Protein AF-A0A1V3XCH5-F1 (afdb_monomer_lite)

Sequence (109 aa):
MADVVDQWVDLLVAGLAGDHRDGCPIEPIATEAVHASPLVREASAHAFKGWCAAIAERLHADGWAAPDAESVALAVVSLIEGALMLSRVAGDAAALQAVKPAARNLLSG

Secondary structure (DSSP, 8-state):
-HHHHHHHHHHHHHHHHH-TT-S-SSHHHHHHHHHH-HHHHHHHHHHHHHHHHHHHHHHHHTT--HHHHHHHHHHHHHHHHHHHHHHHHHTSSHHHHHHHHHHHHHTT-

pLDDT: mean 93.78, std 5.25, range [66.62, 98.5]

Radius of gyration: 14.39 Å; chains: 1; bounding box: 34×34×31 Å

InterPro domains:
  IPR036271 Tetracyclin repressor-like, C-terminal domain superfamily [SSF48498] (7-106)
  IPR054156 Transcriptional regulator LmrA/YxaF-like, C-terminal domain [PF21993] (5-100)

Foldseek 3Di:
DLVVLVVVLVVQQVQCVVPLQDFPPLVVQLVVCVPPPPVSVVVSVVVLVVQLCVQLVVLVVVPDDSVLSSVLSNVLSVQRRVQRVVCSVVSHNVSSVVSSVVNCVSSVD

Organism: Mycobacterium kansasii (NCBI:txid1768)

Structure (mmCIF, N/CA/C/O backbone):
data_AF-A0A1V3XCH5-F1
#
_entry.id   AF-A0A1V3XCH5-F1
#
loop_
_atom_site.group_PDB
_atom_site.id
_atom_site.type_symbol
_atom_site.label_atom_id
_atom_site.label_alt_id
_atom_site.label_comp_id
_atom_site.label_asym_id
_atom_site.label_entity_id
_atom_site.label_seq_id
_atom_site.pdbx_PDB_ins_code
_atom_site.Cartn_x
_atom_site.Cartn_y
_atom_site.Cartn_z
_atom_site.occupancy
_atom_site.B_iso_or_equiv
_atom_site.auth_seq_id
_atom_site.auth_comp_id
_atom_site.auth_asym_id
_atom_site.auth_atom_id
_atom_site.pdbx_PDB_model_num
ATOM 1 N N . MET A 1 1 ? -12.746 -0.726 6.047 1.00 88.31 1 MET A N 1
ATOM 2 C CA . MET A 1 1 ? -11.436 -0.651 5.359 1.00 88.31 1 MET A CA 1
ATOM 3 C C . MET A 1 1 ? -10.495 -1.810 5.653 1.00 88.31 1 MET A C 1
ATOM 5 O O . MET A 1 1 ? -9.901 -2.317 4.712 1.00 88.31 1 MET A O 1
ATOM 9 N N . ALA A 1 2 ? -10.380 -2.257 6.906 1.00 87.88 2 ALA A N 1
ATOM 10 C CA . ALA A 1 2 ? -9.560 -3.413 7.283 1.00 87.88 2 ALA A CA 1
ATOM 11 C C . ALA A 1 2 ? -9.735 -4.649 6.375 1.00 87.88 2 ALA A C 1
ATOM 13 O O . ALA A 1 2 ? -8.746 -5.167 5.867 1.00 87.88 2 ALA A O 1
ATOM 14 N N . ASP A 1 3 ? -10.977 -5.051 6.084 1.00 91.94 3 ASP A N 1
ATOM 15 C CA . ASP A 1 3 ? -11.250 -6.228 5.241 1.00 91.94 3 ASP A CA 1
ATOM 16 C C . ASP A 1 3 ? -10.693 -6.101 3.814 1.00 91.94 3 ASP A C 1
ATOM 18 O O . ASP A 1 3 ? -10.284 -7.090 3.214 1.00 91.94 3 ASP A O 1
ATOM 22 N N . VAL A 1 4 ? -10.657 -4.881 3.263 1.00 93.38 4 VAL A N 1
ATOM 23 C CA . VAL A 1 4 ? -10.106 -4.622 1.921 1.00 93.38 4 VAL A CA 1
ATOM 24 C C . VAL A 1 4 ? -8.596 -4.833 1.925 1.00 93.38 4 VAL A C 1
ATOM 26 O O . VAL A 1 4 ? -8.055 -5.434 1.001 1.00 93.38 4 VAL A O 1
ATOM 29 N N . VAL A 1 5 ? -7.914 -4.380 2.980 1.00 94.56 5 VAL A N 1
ATOM 30 C CA . VAL A 1 5 ? -6.473 -4.605 3.137 1.00 94.56 5 VAL A CA 1
ATOM 31 C C . VAL A 1 5 ? -6.176 -6.083 3.370 1.00 94.56 5 VAL A C 1
ATOM 33 O O . VAL A 1 5 ? -5.241 -6.605 2.772 1.00 94.56 5 VAL A O 1
ATOM 36 N N . ASP A 1 6 ? -6.993 -6.787 4.154 1.00 95.69 6 ASP A N 1
ATOM 37 C CA . ASP A 1 6 ? -6.830 -8.229 4.350 1.00 95.69 6 ASP A CA 1
ATOM 38 C C . ASP A 1 6 ? -6.955 -9.004 3.033 1.00 95.69 6 ASP A C 1
ATOM 40 O O . ASP A 1 6 ? -6.117 -9.860 2.751 1.00 95.69 6 ASP A O 1
ATOM 44 N N . GLN A 1 7 ? -7.956 -8.669 2.211 1.00 96.12 7 GLN A N 1
ATOM 45 C CA . GLN A 1 7 ? -8.136 -9.260 0.882 1.00 96.12 7 GLN A CA 1
ATOM 46 C C . GLN A 1 7 ? -6.967 -8.936 -0.050 1.00 96.12 7 GLN A C 1
ATOM 48 O O . GLN A 1 7 ? -6.516 -9.808 -0.790 1.00 96.12 7 GLN A O 1
ATOM 53 N N . TRP A 1 8 ? -6.446 -7.707 -0.005 1.00 95.19 8 TRP A N 1
ATOM 54 C CA . TRP A 1 8 ? -5.260 -7.342 -0.776 1.00 95.19 8 TRP A CA 1
ATOM 55 C C . TRP A 1 8 ? -4.046 -8.176 -0.349 1.00 95.19 8 TRP A C 1
ATOM 57 O O . TRP A 1 8 ? -3.373 -8.755 -1.200 1.00 95.19 8 TRP A O 1
ATOM 67 N N . VAL A 1 9 ? -3.811 -8.328 0.956 1.00 96.31 9 VAL A N 1
ATOM 68 C CA . VAL A 1 9 ? -2.741 -9.190 1.476 1.00 96.31 9 VAL A CA 1
ATOM 69 C C . VAL A 1 9 ? -2.932 -10.642 1.028 1.00 96.31 9 VAL A C 1
ATOM 71 O O . VAL A 1 9 ? -1.966 -11.263 0.595 1.00 96.31 9 VAL A O 1
ATOM 74 N N . ASP A 1 10 ? -4.151 -11.186 1.071 1.00 96.81 10 ASP A N 1
ATOM 75 C CA . ASP A 1 10 ? -4.427 -12.556 0.613 1.00 96.81 10 ASP A CA 1
ATOM 76 C C . ASP A 1 10 ? -4.105 -12.766 -0.869 1.00 96.81 10 ASP A C 1
ATOM 78 O O . ASP A 1 10 ? -3.511 -13.783 -1.233 1.00 96.81 10 ASP A O 1
ATOM 82 N N . LEU A 1 11 ? -4.438 -11.791 -1.718 1.00 95.25 11 LEU A N 1
ATOM 83 C CA . LEU A 1 11 ? -4.086 -11.825 -3.138 1.00 95.25 11 LEU A CA 1
ATOM 84 C C . LEU A 1 11 ? -2.566 -11.849 -3.343 1.00 95.25 11 LEU A C 1
ATOM 86 O O . LEU A 1 11 ? -2.070 -12.637 -4.145 1.00 95.25 11 LEU A O 1
ATOM 90 N N . LEU A 1 12 ? -1.822 -11.031 -2.594 1.00 95.06 12 LEU A N 1
ATOM 91 C CA . LEU A 1 12 ? -0.360 -10.970 -2.686 1.00 95.06 12 LEU A CA 1
ATOM 92 C C . LEU A 1 12 ? 0.308 -12.262 -2.197 1.00 95.06 12 LEU A C 1
ATOM 94 O O . LEU A 1 12 ? 1.254 -12.746 -2.814 1.00 95.06 12 LEU A O 1
ATOM 98 N N . VAL A 1 13 ? -0.206 -12.851 -1.114 1.00 95.88 13 VAL A N 1
ATOM 99 C CA . VAL A 1 13 ? 0.260 -14.148 -0.600 1.00 95.88 13 VAL A CA 1
ATOM 100 C C . VAL A 1 13 ? 0.036 -15.249 -1.636 1.00 95.88 13 VAL A C 1
ATOM 102 O O . VAL A 1 13 ? 0.924 -16.072 -1.859 1.00 95.88 13 VAL A O 1
ATOM 105 N N . ALA A 1 14 ? -1.138 -15.271 -2.271 1.00 94.69 14 ALA A N 1
ATOM 106 C CA . ALA A 1 14 ? -1.454 -16.252 -3.302 1.00 94.69 14 ALA A CA 1
ATOM 107 C C . ALA A 1 14 ? -0.548 -16.102 -4.537 1.00 94.69 14 ALA A C 1
ATOM 109 O O . ALA A 1 14 ? -0.083 -17.113 -5.063 1.00 94.69 14 ALA A O 1
ATOM 110 N N . GLY A 1 15 ? -0.258 -14.865 -4.958 1.00 92.06 15 GLY A N 1
ATOM 111 C CA . GLY A 1 15 ?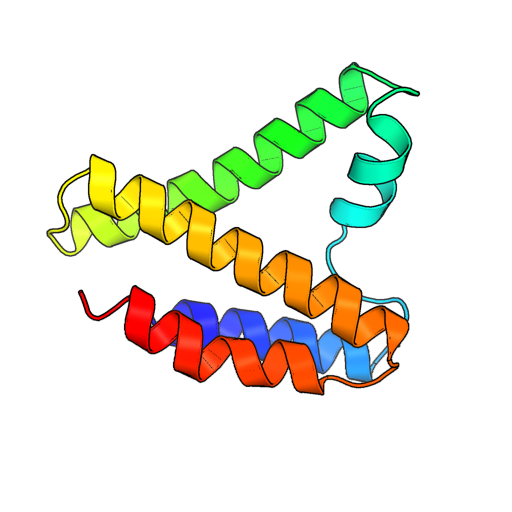 0.689 -14.576 -6.041 1.00 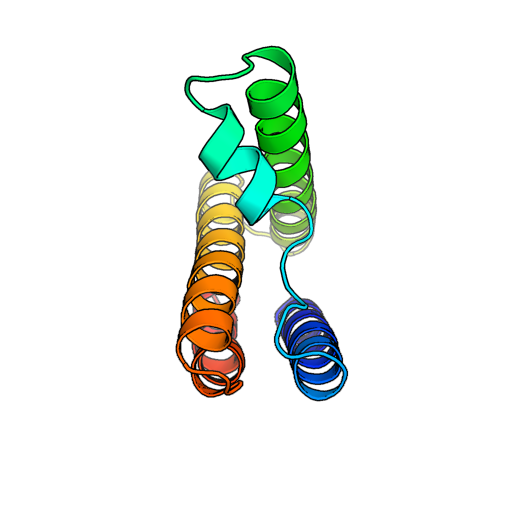92.06 15 GLY A CA 1
ATOM 112 C C . GLY A 1 15 ? 2.084 -15.124 -5.745 1.00 92.06 15 GLY A C 1
ATOM 113 O O . GLY A 1 15 ? 2.612 -15.933 -6.509 1.00 92.06 15 GLY A O 1
ATOM 114 N N . LEU A 1 16 ? 2.620 -14.808 -4.560 1.00 91.94 16 LEU A N 1
ATOM 115 C CA . LEU A 1 16 ? 3.941 -15.278 -4.135 1.00 91.94 16 LEU A CA 1
ATOM 116 C C . LEU A 1 16 ? 4.033 -16.812 -4.036 1.00 91.94 16 LEU A C 1
ATOM 118 O O . LEU A 1 16 ? 5.075 -17.397 -4.331 1.00 91.94 16 LEU A O 1
ATOM 122 N N . ALA A 1 17 ? 2.948 -17.483 -3.635 1.00 91.25 17 ALA A N 1
ATOM 123 C CA . ALA A 1 17 ? 2.889 -18.945 -3.600 1.00 91.25 17 ALA A CA 1
ATOM 124 C C . ALA A 1 17 ? 2.893 -19.579 -5.005 1.00 91.25 17 ALA A C 1
ATOM 126 O O . ALA A 1 17 ? 3.354 -20.711 -5.162 1.00 91.25 17 ALA A O 1
ATOM 127 N N . GLY A 1 18 ? 2.374 -18.871 -6.014 1.00 90.00 18 GLY A N 1
ATOM 128 C CA . GLY A 1 18 ? 2.389 -19.298 -7.415 1.00 90.00 18 GLY A CA 1
ATOM 129 C C . GLY A 1 18 ? 3.726 -19.041 -8.119 1.00 90.00 18 GLY A C 1
ATOM 130 O O . GLY A 1 18 ? 4.181 -19.886 -8.890 1.00 90.00 18 GLY A O 1
ATOM 131 N N . ASP A 1 19 ? 4.371 -17.908 -7.835 1.00 87.12 19 ASP A N 1
ATOM 132 C CA . ASP A 1 19 ? 5.718 -17.558 -8.297 1.00 87.12 19 ASP A CA 1
ATOM 133 C C . ASP A 1 19 ? 6.435 -16.749 -7.207 1.00 87.12 19 ASP A C 1
ATOM 135 O O . ASP A 1 19 ? 6.028 -15.642 -6.870 1.00 87.12 19 ASP A O 1
ATOM 139 N N . HIS A 1 20 ? 7.552 -17.261 -6.685 1.00 78.38 20 HIS A N 1
ATOM 140 C CA . HIS A 1 20 ? 8.312 -16.592 -5.620 1.00 78.38 20 HIS A CA 1
ATOM 141 C C . HIS A 1 20 ? 8.911 -15.237 -6.044 1.00 78.38 20 HIS A C 1
ATOM 143 O O . HIS A 1 20 ? 9.433 -14.500 -5.209 1.00 78.38 20 HIS A O 1
ATOM 149 N N . ARG A 1 21 ? 8.901 -14.918 -7.345 1.00 74.94 21 ARG A N 1
ATOM 150 C CA . ARG A 1 21 ? 9.326 -13.615 -7.877 1.00 74.94 21 ARG A CA 1
ATOM 151 C C . ARG A 1 21 ? 8.190 -12.601 -7.917 1.00 74.94 2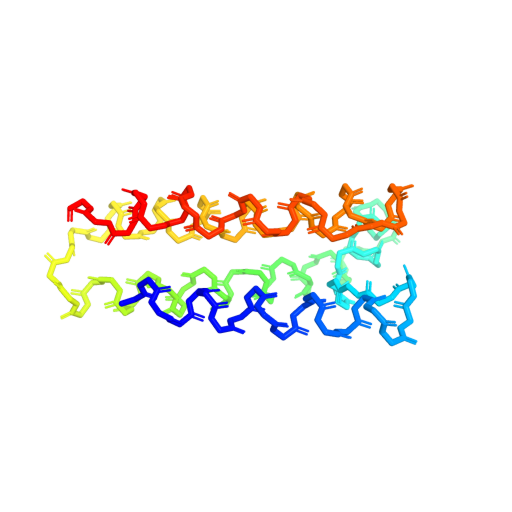1 ARG A C 1
ATOM 153 O O . ARG A 1 21 ? 8.481 -11.419 -8.111 1.00 74.94 21 ARG A O 1
ATOM 160 N N . ASP A 1 22 ? 6.947 -13.055 -7.773 1.00 83.56 22 ASP A N 1
ATOM 161 C CA . ASP A 1 22 ? 5.766 -12.203 -7.792 1.00 83.56 22 ASP A CA 1
ATOM 162 C C . ASP A 1 22 ? 5.783 -11.217 -6.613 1.00 83.56 22 ASP A C 1
ATOM 164 O O . ASP A 1 22 ? 6.439 -11.432 -5.587 1.00 83.56 22 ASP A O 1
ATOM 168 N N . GLY A 1 23 ? 5.106 -10.086 -6.773 1.00 80.62 23 GLY A N 1
ATOM 169 C CA . GLY A 1 23 ? 5.103 -9.021 -5.777 1.00 80.62 23 GLY A CA 1
ATOM 170 C C . GLY A 1 23 ? 4.573 -7.702 -6.320 1.00 80.62 23 GLY A C 1
ATOM 171 O O . GLY A 1 23 ? 3.731 -7.686 -7.214 1.00 80.62 23 GLY A O 1
ATOM 172 N N . CYS A 1 24 ? 5.050 -6.574 -5.787 1.00 83.94 24 CYS A N 1
ATOM 173 C CA . CYS A 1 24 ? 4.650 -5.278 -6.324 1.00 83.94 24 CYS A CA 1
ATOM 174 C C . CYS A 1 24 ? 5.226 -5.114 -7.740 1.00 83.94 24 CYS A C 1
ATOM 176 O O . CYS A 1 24 ? 6.447 -5.149 -7.905 1.00 83.94 24 CYS A O 1
ATOM 178 N N . PRO A 1 25 ? 4.390 -4.891 -8.771 1.00 83.00 25 PRO A N 1
ATOM 179 C CA . PRO A 1 25 ? 4.872 -4.747 -10.144 1.00 83.00 25 PRO A CA 1
ATOM 180 C C . PRO A 1 25 ? 5.634 -3.431 -10.370 1.00 83.00 25 PRO A C 1
ATOM 182 O O . PRO A 1 25 ? 6.283 -3.263 -11.400 1.00 83.00 25 PRO A O 1
ATOM 185 N N . ILE A 1 26 ? 5.534 -2.488 -9.428 1.00 88.00 26 ILE A N 1
ATOM 186 C CA . ILE A 1 26 ? 6.119 -1.148 -9.518 1.00 88.00 26 ILE A CA 1
ATOM 187 C C . ILE A 1 26 ? 7.448 -1.085 -8.766 1.00 88.00 26 ILE A C 1
ATOM 189 O O . ILE A 1 26 ? 8.404 -0.517 -9.287 1.00 88.00 26 ILE A O 1
ATOM 193 N N . GLU A 1 27 ? 7.518 -1.677 -7.569 1.00 88.06 27 GLU A N 1
ATOM 194 C CA . GLU A 1 27 ? 8.640 -1.527 -6.630 1.00 88.06 27 GLU A CA 1
ATOM 195 C C . GLU A 1 27 ? 10.023 -1.785 -7.256 1.00 88.06 27 GLU A C 1
ATOM 197 O O . GLU A 1 27 ? 10.855 -0.880 -7.172 1.00 88.06 27 GLU A O 1
ATOM 202 N N . PRO A 1 28 ? 10.289 -2.905 -7.958 1.00 86.69 28 PRO A N 1
ATOM 203 C CA . PRO A 1 28 ? 11.641 -3.197 -8.435 1.00 86.69 28 PRO A CA 1
ATOM 204 C C . PRO A 1 28 ? 12.139 -2.151 -9.439 1.00 86.69 28 PRO A C 1
ATOM 206 O O . PRO A 1 28 ? 13.231 -1.600 -9.307 1.00 86.69 28 PRO A O 1
ATOM 209 N N . ILE A 1 29 ? 11.291 -1.828 -10.418 1.00 87.06 29 ILE A N 1
ATOM 210 C CA . ILE A 1 29 ? 11.607 -0.879 -11.487 1.00 87.06 29 ILE A CA 1
ATOM 211 C C . ILE A 1 29 ? 11.684 0.543 -10.926 1.00 87.06 29 ILE A C 1
ATOM 213 O O . ILE A 1 29 ? 12.550 1.319 -11.327 1.00 87.06 29 ILE A O 1
ATOM 217 N N . ALA A 1 30 ? 10.799 0.897 -9.992 1.00 88.38 30 ALA A N 1
ATOM 218 C CA . ALA A 1 30 ? 10.809 2.199 -9.340 1.00 88.38 30 ALA A CA 1
ATOM 219 C C . ALA A 1 30 ? 12.116 2.435 -8.577 1.00 88.38 30 ALA A C 1
ATOM 221 O O . ALA A 1 30 ? 12.709 3.508 -8.713 1.00 88.38 30 ALA A O 1
ATOM 222 N N . THR A 1 31 ? 12.579 1.430 -7.826 1.00 88.50 31 THR A N 1
ATOM 223 C CA . THR A 1 31 ? 13.818 1.482 -7.042 1.00 88.50 31 THR A CA 1
ATOM 224 C C . THR A 1 31 ? 15.048 1.616 -7.943 1.00 88.50 31 THR A C 1
ATOM 226 O O . THR A 1 31 ? 15.893 2.481 -7.705 1.00 88.50 31 THR A O 1
ATOM 229 N N . GLU A 1 32 ? 15.134 0.844 -9.030 1.00 90.44 32 GLU A N 1
ATOM 230 C CA . GLU A 1 32 ? 16.229 0.963 -10.009 1.00 90.44 32 GLU A CA 1
ATOM 231 C C . GLU A 1 32 ? 16.199 2.306 -10.763 1.00 90.44 32 GLU A C 1
ATOM 233 O O . GLU A 1 32 ? 17.239 2.885 -11.095 1.00 90.44 32 GLU A O 1
ATOM 238 N N . ALA A 1 33 ? 15.005 2.849 -11.007 1.00 90.00 33 ALA A N 1
ATOM 239 C CA . ALA A 1 33 ? 14.819 4.064 -11.787 1.00 90.00 33 ALA A CA 1
ATOM 240 C C . ALA A 1 33 ? 15.129 5.368 -11.041 1.00 90.00 33 ALA A C 1
ATOM 242 O O . ALA A 1 33 ? 15.263 6.398 -11.707 1.00 90.00 33 ALA A O 1
ATOM 243 N N . VAL A 1 34 ? 15.270 5.363 -9.706 1.00 86.31 34 VAL A N 1
ATOM 244 C CA . VAL A 1 34 ? 15.411 6.589 -8.886 1.00 86.31 34 VAL A CA 1
ATOM 245 C C . VAL A 1 34 ? 16.450 7.559 -9.463 1.00 86.31 34 VAL A C 1
ATOM 247 O O . VAL A 1 34 ? 16.181 8.762 -9.584 1.00 86.31 34 VAL A O 1
ATOM 250 N N . HIS A 1 35 ? 17.601 7.024 -9.878 1.00 89.38 35 HIS A N 1
ATOM 251 C CA . HIS A 1 35 ? 18.690 7.780 -10.502 1.00 89.38 35 HIS A CA 1
ATOM 252 C C . HIS A 1 35 ? 18.849 7.517 -12.006 1.00 89.38 35 HIS A C 1
ATOM 254 O O . HIS A 1 35 ? 19.502 8.307 -12.684 1.00 89.38 35 HIS A O 1
ATOM 260 N N . ALA A 1 36 ? 18.253 6.445 -12.535 1.00 92.25 36 ALA A N 1
ATOM 261 C CA . ALA A 1 36 ? 18.407 6.055 -13.935 1.00 92.25 36 ALA A CA 1
ATOM 262 C C . ALA A 1 36 ? 17.380 6.712 -14.874 1.00 92.25 36 ALA A C 1
ATOM 264 O O . ALA A 1 36 ? 17.692 6.977 -16.033 1.00 92.25 36 ALA A O 1
ATOM 265 N N . SER A 1 37 ? 16.157 6.983 -14.402 1.00 95.81 37 SER A N 1
ATOM 266 C CA . SER A 1 37 ? 15.079 7.521 -15.236 1.00 95.81 37 SER A CA 1
ATOM 267 C C . SER A 1 37 ? 14.090 8.366 -14.425 1.00 95.81 37 SER A C 1
ATOM 269 O O . SER A 1 37 ? 13.216 7.821 -13.744 1.00 95.81 37 SER A O 1
ATOM 271 N N . PRO A 1 38 ? 14.160 9.708 -14.534 1.00 94.12 38 PRO A N 1
ATOM 272 C CA . PRO A 1 38 ? 13.179 10.606 -13.929 1.00 94.12 38 PRO A CA 1
ATOM 273 C C . PRO A 1 38 ? 11.734 10.282 -14.320 1.00 94.12 38 PRO A C 1
ATOM 275 O O . PRO A 1 38 ? 10.862 10.290 -13.459 1.00 94.12 38 PRO A O 1
ATOM 278 N N . LEU A 1 39 ? 11.503 9.916 -15.586 1.00 95.94 39 LEU A N 1
ATOM 279 C CA . LEU A 1 39 ? 10.176 9.582 -16.106 1.00 95.94 39 LEU A CA 1
ATOM 280 C C . LEU A 1 39 ? 9.579 8.362 -15.398 1.00 95.94 39 LEU A C 1
ATOM 282 O O . LEU A 1 39 ? 8.426 8.390 -14.974 1.00 95.94 39 LEU A O 1
ATOM 286 N N . VAL A 1 40 ? 10.365 7.295 -15.238 1.00 94.56 40 VAL A N 1
ATOM 287 C CA . VAL A 1 40 ? 9.897 6.071 -14.571 1.00 94.56 40 VAL A CA 1
ATOM 288 C C . VAL A 1 40 ? 9.720 6.307 -13.072 1.00 94.56 40 VAL A C 1
ATOM 290 O O . VAL A 1 40 ? 8.721 5.868 -12.500 1.00 94.56 40 VAL A O 1
ATOM 293 N N . ARG A 1 41 ? 10.628 7.062 -12.440 1.00 94.12 41 ARG A N 1
ATOM 294 C CA . ARG A 1 41 ? 10.492 7.477 -11.037 1.00 94.12 41 ARG A CA 1
ATOM 295 C C . ARG A 1 41 ? 9.195 8.261 -10.808 1.00 94.12 41 ARG A C 1
ATOM 297 O O . ARG A 1 41 ? 8.475 7.986 -9.853 1.00 94.12 41 ARG A O 1
ATOM 304 N N . GLU A 1 42 ? 8.882 9.220 -11.675 1.00 95.12 42 GLU A N 1
ATOM 305 C CA . GLU A 1 42 ? 7.679 10.057 -11.575 1.00 95.12 42 GLU A CA 1
ATOM 306 C C . GLU A 1 42 ? 6.394 9.261 -11.814 1.00 95.12 42 GLU A C 1
ATOM 308 O O . GLU A 1 42 ? 5.448 9.396 -11.037 1.00 95.12 42 GLU A O 1
ATOM 313 N N . ALA A 1 43 ? 6.374 8.384 -12.821 1.00 95.62 43 ALA A N 1
ATOM 314 C CA . ALA A 1 43 ? 5.243 7.493 -13.073 1.00 95.62 43 ALA A CA 1
ATOM 315 C C . ALA A 1 43 ? 4.983 6.547 -11.886 1.00 95.62 43 ALA A C 1
ATOM 317 O O . ALA A 1 43 ? 3.842 6.392 -11.451 1.00 95.62 43 ALA A O 1
ATOM 318 N N . SER A 1 44 ? 6.044 5.976 -11.312 1.00 94.88 44 SER A N 1
ATOM 319 C CA . SER A 1 44 ? 5.954 5.102 -10.136 1.00 94.88 44 SER A CA 1
ATOM 320 C C . SER A 1 44 ? 5.438 5.861 -8.913 1.00 94.88 44 SER A C 1
ATOM 322 O O . SER A 1 44 ? 4.513 5.411 -8.239 1.00 94.88 44 SER A O 1
ATOM 324 N N . ALA A 1 45 ? 5.971 7.062 -8.660 1.00 94.81 45 ALA A N 1
ATOM 325 C CA . ALA A 1 45 ? 5.502 7.924 -7.579 1.00 94.81 45 ALA A CA 1
ATOM 326 C C . ALA A 1 45 ? 4.027 8.317 -7.755 1.00 94.81 45 ALA A C 1
ATOM 328 O O . ALA A 1 45 ? 3.294 8.395 -6.771 1.00 94.81 45 ALA A O 1
ATOM 329 N N . HIS A 1 46 ? 3.575 8.554 -8.989 1.00 96.44 46 HIS A N 1
ATOM 330 C CA . HIS A 1 46 ? 2.170 8.831 -9.277 1.00 96.44 46 HIS A CA 1
ATOM 331 C C . HIS A 1 46 ? 1.272 7.628 -8.962 1.00 96.44 46 HIS A C 1
ATOM 333 O O . HIS A 1 46 ? 0.226 7.804 -8.340 1.00 96.44 46 HIS A O 1
ATOM 339 N N . ALA A 1 47 ? 1.695 6.413 -9.314 1.00 96.31 47 ALA A N 1
ATOM 340 C CA . ALA A 1 47 ? 0.940 5.201 -9.013 1.00 96.31 47 ALA A CA 1
ATOM 341 C C . ALA A 1 47 ? 0.797 4.960 -7.499 1.00 96.31 47 ALA A C 1
ATOM 343 O O . ALA A 1 47 ? -0.323 4.804 -7.013 1.00 96.31 47 ALA A O 1
ATOM 344 N N . PHE A 1 48 ? 1.896 5.036 -6.735 1.00 96.56 48 PHE A N 1
ATOM 345 C CA . PHE A 1 48 ? 1.841 4.905 -5.273 1.00 96.56 48 PHE A CA 1
ATOM 346 C C . PHE A 1 48 ? 0.988 6.001 -4.621 1.00 96.56 48 PHE A C 1
ATOM 348 O O . PHE A 1 48 ? 0.216 5.718 -3.703 1.00 96.56 48 PHE A O 1
ATOM 355 N N . LYS A 1 49 ? 1.067 7.245 -5.119 1.00 97.50 49 LYS A N 1
ATOM 356 C CA . LYS A 1 49 ? 0.175 8.332 -4.681 1.00 97.50 49 LYS A CA 1
ATOM 357 C C . LYS A 1 49 ? -1.290 8.014 -4.962 1.00 97.50 49 LYS A C 1
ATOM 359 O O . LYS A 1 49 ? -2.121 8.293 -4.107 1.00 97.50 49 LYS A O 1
ATOM 364 N N . GLY A 1 50 ? -1.602 7.418 -6.112 1.00 97.81 50 GLY A N 1
ATOM 365 C CA . GLY A 1 50 ? -2.955 6.978 -6.451 1.00 97.81 50 GLY A CA 1
ATOM 366 C C . GLY A 1 50 ? -3.496 5.937 -5.468 1.00 97.81 50 GLY A C 1
ATOM 367 O O . GLY A 1 50 ? -4.632 6.054 -5.018 1.00 97.81 50 GLY A O 1
ATOM 368 N N . TRP A 1 51 ? -2.676 4.962 -5.067 1.00 97.12 51 TRP A N 1
ATOM 369 C CA . TRP A 1 51 ? -3.073 3.968 -4.062 1.00 97.12 51 TRP A CA 1
ATOM 370 C C . TRP A 1 51 ? -3.295 4.595 -2.683 1.00 97.12 51 TRP A C 1
ATOM 372 O O . TRP A 1 51 ? -4.306 4.314 -2.040 1.00 97.12 51 TRP A O 1
ATOM 382 N N . CYS A 1 52 ? -2.399 5.490 -2.252 1.00 98.25 52 CYS A N 1
ATOM 383 C CA . CYS A 1 52 ? -2.566 6.225 -0.997 1.00 98.25 52 CYS A CA 1
ATOM 384 C C . CYS A 1 52 ? -3.842 7.081 -1.019 1.00 98.25 52 CYS A C 1
ATOM 386 O O . CYS A 1 52 ? -4.612 7.051 -0.064 1.00 98.25 52 CYS A O 1
ATOM 388 N N . ALA A 1 53 ? -4.098 7.797 -2.118 1.00 98.25 53 ALA A N 1
ATOM 389 C CA . ALA A 1 53 ? -5.290 8.624 -2.275 1.00 98.25 53 ALA A CA 1
ATOM 390 C C . ALA A 1 53 ? -6.573 7.789 -2.181 1.00 98.25 53 ALA A C 1
ATOM 392 O O . ALA A 1 53 ? -7.460 8.140 -1.415 1.00 98.25 53 ALA A O 1
ATOM 393 N N . ALA A 1 54 ? -6.641 6.638 -2.858 1.00 97.75 54 ALA A N 1
ATOM 394 C CA . ALA A 1 54 ? -7.812 5.764 -2.800 1.00 97.75 54 ALA A CA 1
ATOM 395 C C . ALA A 1 54 ? -8.117 5.264 -1.373 1.00 97.75 54 ALA A C 1
ATOM 397 O O . ALA A 1 54 ? -9.279 5.185 -0.968 1.00 97.75 54 ALA A O 1
ATOM 398 N N . ILE A 1 55 ? -7.083 4.941 -0.587 1.00 97.44 55 ILE A N 1
ATOM 399 C CA . ILE A 1 55 ? -7.249 4.541 0.818 1.00 97.44 55 ILE A CA 1
ATOM 400 C C . ILE A 1 55 ? -7.686 5.742 1.667 1.00 97.44 55 ILE A C 1
ATOM 402 O O . ILE A 1 55 ? -8.636 5.619 2.440 1.00 97.44 55 ILE A O 1
ATOM 406 N N . ALA A 1 56 ? -7.032 6.896 1.509 1.00 98.06 56 ALA A N 1
ATOM 407 C CA . ALA A 1 56 ? -7.328 8.110 2.267 1.00 98.06 56 ALA A CA 1
ATOM 408 C C . ALA A 1 56 ? -8.746 8.635 1.993 1.00 98.06 56 ALA A C 1
ATOM 410 O O . ALA A 1 56 ? -9.471 8.946 2.931 1.00 98.06 56 ALA A O 1
ATOM 411 N N . GLU A 1 57 ? -9.180 8.667 0.730 1.00 97.62 57 GLU A N 1
ATOM 412 C CA . GLU A 1 57 ? -10.540 9.048 0.326 1.00 97.62 57 GLU A CA 1
ATOM 413 C C . GLU A 1 57 ? -11.585 8.169 1.005 1.00 97.62 57 GLU A C 1
ATOM 415 O O . GLU A 1 57 ? -12.601 8.657 1.504 1.00 97.62 57 GLU A O 1
ATOM 420 N N . ARG A 1 58 ? -11.323 6.862 1.073 1.00 96.69 58 ARG A N 1
ATOM 421 C CA . ARG A 1 58 ? -12.231 5.933 1.731 1.00 96.69 58 ARG A CA 1
ATOM 422 C C . ARG A 1 58 ? -12.235 6.096 3.252 1.00 96.69 58 ARG A C 1
ATOM 424 O O . ARG A 1 58 ? -13.309 6.069 3.839 1.00 96.69 58 ARG A O 1
ATOM 431 N N . LEU A 1 59 ? -11.082 6.304 3.887 1.00 96.88 59 LEU A N 1
ATOM 432 C CA . LEU A 1 59 ? -11.014 6.615 5.322 1.00 96.88 59 LEU A CA 1
ATOM 433 C C . LEU A 1 59 ? -11.740 7.924 5.650 1.00 96.88 59 LEU A C 1
ATOM 435 O O . LEU A 1 59 ? -12.483 8.000 6.626 1.00 96.88 59 LEU A O 1
ATOM 439 N N . HIS A 1 60 ? -11.584 8.937 4.801 1.00 96.56 60 HIS A N 1
ATOM 440 C CA . HIS A 1 60 ? -12.289 10.202 4.946 1.00 96.56 60 HIS A CA 1
ATOM 441 C C . HIS A 1 60 ? -13.808 10.030 4.806 1.00 96.56 60 HIS A C 1
ATOM 443 O O . HIS A 1 60 ? -14.563 10.572 5.610 1.00 96.56 60 HIS A O 1
ATOM 449 N N . ALA A 1 61 ? -14.265 9.217 3.846 1.00 96.00 61 ALA A N 1
ATOM 450 C CA . ALA A 1 61 ? -15.676 8.848 3.714 1.00 96.00 61 ALA A CA 1
ATOM 451 C C . ALA A 1 61 ? -16.211 8.080 4.941 1.00 96.00 61 ALA A C 1
ATOM 453 O O . ALA A 1 61 ? -17.389 8.206 5.271 1.00 96.00 61 ALA A O 1
ATOM 454 N N . ASP A 1 62 ? -15.342 7.340 5.636 1.00 94.94 62 ASP A N 1
ATOM 455 C CA . ASP A 1 62 ? -15.640 6.650 6.896 1.00 94.94 62 ASP A CA 1
ATOM 456 C C . ASP A 1 62 ? -15.532 7.596 8.131 1.00 94.94 62 ASP A C 1
ATOM 458 O O . ASP A 1 62 ? -15.717 7.157 9.264 1.00 94.94 62 ASP A O 1
ATOM 462 N N . GLY A 1 63 ? -15.286 8.902 7.934 1.00 96.50 63 GLY A N 1
ATOM 463 C CA . GLY A 1 63 ? -15.359 9.946 8.970 1.00 96.50 63 GLY A CA 1
ATOM 464 C C . GLY A 1 63 ? -14.019 10.441 9.524 1.00 96.50 63 GLY A C 1
ATOM 465 O O . GLY A 1 63 ? -14.007 11.265 10.439 1.00 96.50 63 GLY A O 1
ATOM 466 N N . TRP A 1 64 ? -12.894 9.975 8.982 1.00 97.69 64 TRP A N 1
ATOM 467 C CA . TRP A 1 64 ? -11.565 10.381 9.440 1.00 97.69 64 TRP A CA 1
ATOM 468 C C . TRP A 1 64 ? -11.225 11.819 9.032 1.00 97.69 64 TRP A C 1
ATOM 470 O O . TRP A 1 64 ? -11.596 12.287 7.950 1.00 97.69 64 TRP A O 1
ATOM 480 N N . ALA A 1 65 ? -10.450 12.517 9.867 1.00 97.50 65 ALA A N 1
ATOM 481 C CA . ALA A 1 65 ? -9.857 13.792 9.479 1.00 97.50 65 ALA A CA 1
ATOM 482 C C . ALA A 1 65 ? -8.872 13.574 8.319 1.00 97.50 65 ALA A C 1
ATOM 484 O O . ALA A 1 65 ? -8.093 12.622 8.334 1.00 97.50 65 ALA A O 1
ATOM 485 N N . ALA A 1 66 ? -8.887 14.464 7.321 1.00 96.12 66 ALA A N 1
ATOM 486 C CA . ALA A 1 66 ? -8.067 14.305 6.117 1.00 96.12 66 ALA A CA 1
ATOM 487 C C . ALA A 1 66 ? -6.562 14.086 6.405 1.00 96.12 66 ALA A C 1
ATOM 489 O O . ALA A 1 66 ? -6.002 13.152 5.834 1.00 96.12 66 ALA A O 1
ATOM 490 N N . PRO A 1 67 ? -5.911 14.826 7.331 1.00 97.06 67 PRO A N 1
ATOM 491 C CA . PRO A 1 67 ? -4.496 14.595 7.639 1.00 97.06 67 PRO A CA 1
ATOM 492 C C . PRO A 1 67 ? -4.212 13.195 8.205 1.00 97.06 67 PRO A C 1
ATOM 494 O O . PRO A 1 67 ? -3.202 12.580 7.859 1.00 97.06 67 PRO A O 1
ATOM 497 N N . ASP A 1 68 ? -5.112 12.673 9.041 1.00 97.19 68 ASP A N 1
ATOM 498 C CA . ASP A 1 68 ? -4.969 11.343 9.641 1.00 97.19 68 ASP A CA 1
ATOM 499 C C . ASP A 1 68 ? -5.206 10.251 8.593 1.00 97.19 68 ASP A C 1
ATOM 501 O O . ASP A 1 68 ? -4.431 9.300 8.499 1.00 97.19 68 ASP A O 1
ATOM 505 N N . ALA A 1 69 ? -6.228 10.422 7.747 1.00 97.75 69 ALA A N 1
ATOM 506 C CA . ALA A 1 69 ? -6.527 9.519 6.639 1.00 97.75 69 ALA A CA 1
ATOM 507 C C . ALA A 1 69 ? -5.353 9.412 5.651 1.00 97.75 69 ALA A C 1
ATOM 509 O O . ALA A 1 69 ? -4.977 8.309 5.255 1.00 97.75 69 ALA A O 1
ATOM 510 N N . GLU A 1 70 ? -4.744 10.543 5.283 1.00 98.19 70 GLU A N 1
ATOM 511 C CA . GLU A 1 70 ? -3.563 10.592 4.414 1.00 98.19 70 GLU A CA 1
ATOM 512 C C . GLU A 1 70 ? -2.351 9.899 5.055 1.00 98.19 70 GLU A C 1
ATOM 514 O O . GLU A 1 70 ? -1.666 9.107 4.401 1.00 98.19 70 GLU A O 1
ATOM 519 N N . SER A 1 71 ? -2.101 10.155 6.343 1.00 98.06 71 SER A N 1
ATOM 520 C CA . SER A 1 71 ? -0.986 9.548 7.075 1.00 98.06 71 SER A CA 1
ATOM 521 C C . SER A 1 71 ? -1.143 8.030 7.212 1.00 98.06 71 SER A C 1
ATOM 523 O O . SER A 1 71 ? -0.210 7.278 6.913 1.00 98.06 71 SER A O 1
ATOM 525 N N . VAL A 1 72 ? -2.335 7.561 7.593 1.00 98.00 72 VAL A N 1
ATOM 526 C CA . VAL A 1 72 ? -2.634 6.129 7.722 1.00 98.00 72 VAL A CA 1
ATOM 527 C C . VAL A 1 72 ? -2.595 5.430 6.370 1.00 98.00 72 VAL A C 1
ATOM 529 O O . VAL A 1 72 ? -2.038 4.336 6.274 1.00 98.00 72 VAL A O 1
ATOM 532 N N . ALA A 1 73 ? -3.111 6.053 5.310 1.00 98.00 73 ALA A N 1
ATOM 533 C CA . ALA A 1 73 ? -3.031 5.494 3.966 1.00 98.00 73 ALA A CA 1
ATOM 534 C C . ALA A 1 73 ? -1.581 5.247 3.530 1.00 98.00 73 ALA A C 1
ATOM 536 O O . ALA A 1 73 ? -1.250 4.149 3.073 1.00 98.00 73 ALA A O 1
ATOM 537 N N . LEU A 1 74 ? -0.703 6.234 3.736 1.00 98.50 74 LEU A N 1
ATOM 538 C CA . LEU A 1 74 ? 0.722 6.091 3.449 1.00 98.50 74 LEU A CA 1
ATOM 539 C C . LEU A 1 74 ? 1.367 4.986 4.299 1.00 98.50 74 LEU A C 1
ATOM 541 O O . LEU A 1 74 ? 2.167 4.202 3.783 1.00 98.50 74 LEU A O 1
ATOM 545 N N . ALA A 1 75 ? 1.017 4.896 5.585 1.00 98.19 75 ALA A N 1
ATOM 546 C CA . ALA A 1 75 ? 1.542 3.871 6.483 1.00 98.19 75 ALA A CA 1
ATOM 547 C C . ALA A 1 75 ? 1.126 2.454 6.053 1.00 98.19 75 ALA A C 1
ATOM 549 O O . ALA A 1 75 ? 1.962 1.552 6.031 1.00 98.19 75 ALA A O 1
ATOM 550 N N . VAL A 1 76 ? -0.134 2.258 5.655 1.00 97.88 76 VAL A N 1
ATOM 551 C CA . VAL A 1 76 ? -0.642 0.967 5.164 1.00 97.88 76 VAL A CA 1
ATOM 552 C C . VAL A 1 76 ? 0.074 0.540 3.883 1.00 97.88 76 VAL A C 1
ATOM 554 O O . VAL A 1 76 ? 0.543 -0.595 3.808 1.00 97.88 76 VAL A O 1
ATOM 557 N N . VAL A 1 77 ? 0.216 1.438 2.901 1.00 97.38 77 VAL A N 1
ATOM 558 C CA . VAL A 1 77 ? 0.953 1.128 1.661 1.00 97.38 77 VAL A CA 1
ATOM 559 C C . VAL A 1 77 ? 2.411 0.789 1.977 1.00 97.38 77 VAL A C 1
ATOM 561 O O . VAL A 1 77 ? 2.926 -0.214 1.495 1.00 97.38 77 VAL A O 1
ATOM 564 N N . SER A 1 78 ? 3.056 1.559 2.856 1.00 97.56 78 SER A N 1
ATOM 565 C CA . SER A 1 78 ? 4.446 1.310 3.264 1.00 97.56 78 SER A CA 1
ATOM 566 C C . SER A 1 78 ? 4.629 -0.052 3.946 1.00 97.56 78 SER A C 1
ATOM 568 O O . SER A 1 78 ? 5.625 -0.731 3.701 1.00 97.56 78 SER A O 1
ATOM 570 N N . LEU A 1 79 ? 3.671 -0.474 4.781 1.00 97.56 79 LEU A N 1
ATOM 571 C CA . LEU A 1 79 ? 3.683 -1.794 5.419 1.00 97.56 79 LEU A CA 1
ATOM 572 C C . LEU A 1 79 ? 3.597 -2.925 4.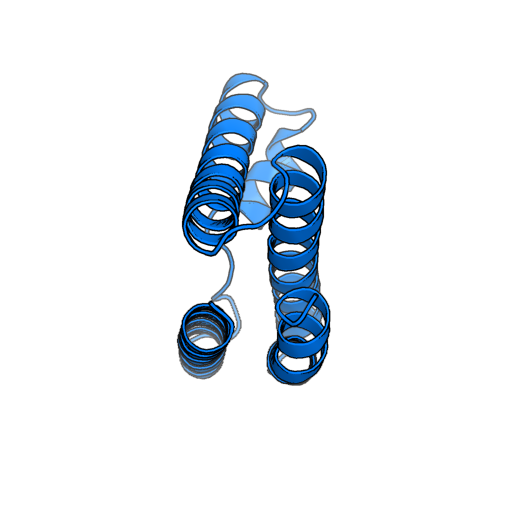394 1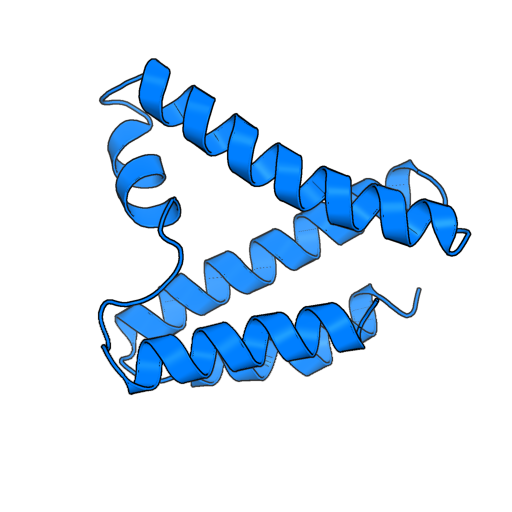.00 97.56 79 LEU A C 1
ATOM 574 O O . LEU A 1 79 ? 4.343 -3.896 4.500 1.00 97.56 79 LEU A O 1
ATOM 578 N N . ILE A 1 80 ? 2.709 -2.797 3.406 1.00 96.88 80 ILE A N 1
ATOM 579 C CA . ILE A 1 80 ? 2.523 -3.807 2.359 1.00 96.88 80 ILE A CA 1
ATOM 580 C C . ILE A 1 80 ? 3.771 -3.907 1.482 1.00 96.88 80 ILE A C 1
ATOM 582 O O . ILE A 1 80 ? 4.280 -5.007 1.282 1.00 96.88 80 ILE A O 1
ATOM 586 N N . GLU A 1 81 ? 4.305 -2.780 1.008 1.00 96.69 81 GLU A N 1
ATOM 587 C CA . GLU A 1 81 ? 5.499 -2.763 0.153 1.00 96.69 81 GLU A CA 1
ATOM 588 C C . GLU A 1 81 ? 6.737 -3.311 0.876 1.00 96.69 81 GLU A C 1
ATOM 590 O O . GLU A 1 81 ? 7.479 -4.135 0.334 1.00 96.69 81 GLU A O 1
ATOM 595 N N . GLY A 1 82 ? 6.926 -2.937 2.145 1.00 95.75 82 GLY A N 1
ATOM 596 C CA . GLY A 1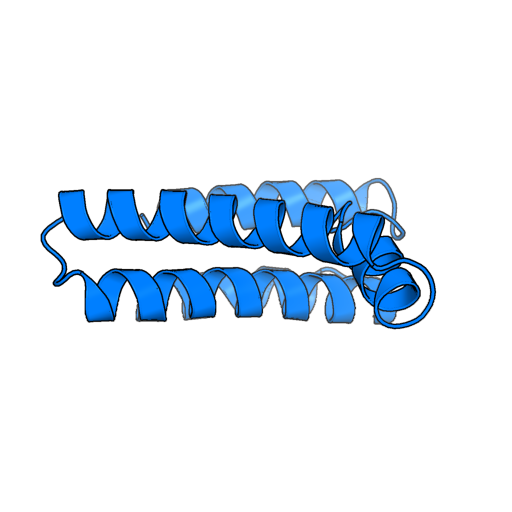 82 ? 7.990 -3.501 2.975 1.00 95.75 82 GLY A CA 1
ATOM 597 C C . GLY A 1 82 ? 7.825 -5.009 3.183 1.00 95.75 82 GLY A C 1
ATOM 598 O O . GLY A 1 82 ? 8.794 -5.763 3.073 1.00 95.75 82 GLY A O 1
ATOM 599 N N . ALA A 1 83 ? 6.598 -5.470 3.432 1.00 96.69 83 ALA A N 1
ATOM 600 C CA . ALA A 1 83 ? 6.303 -6.887 3.594 1.00 96.69 83 ALA A CA 1
ATOM 601 C C . ALA A 1 83 ? 6.503 -7.689 2.301 1.00 96.69 83 ALA A C 1
ATOM 603 O O . ALA A 1 83 ? 6.987 -8.819 2.369 1.00 96.69 83 ALA A O 1
ATOM 604 N N . LEU A 1 84 ? 6.183 -7.116 1.139 1.00 94.94 84 LEU A N 1
ATOM 605 C CA . LEU A 1 84 ? 6.447 -7.717 -0.169 1.00 94.94 84 LEU A CA 1
ATOM 606 C C . LEU A 1 84 ? 7.941 -7.917 -0.399 1.00 94.94 84 LEU A C 1
ATOM 608 O O . LEU A 1 84 ? 8.361 -9.013 -0.770 1.00 94.94 84 LEU A O 1
ATOM 612 N N . MET A 1 85 ? 8.748 -6.890 -0.127 1.00 93.81 85 MET A N 1
ATOM 613 C CA . MET A 1 85 ? 10.203 -6.978 -0.235 1.00 93.81 85 MET A CA 1
ATOM 614 C C . MET A 1 85 ? 10.762 -8.074 0.684 1.00 93.81 85 MET A C 1
ATOM 616 O O . MET A 1 85 ? 11.474 -8.962 0.213 1.00 93.81 85 MET A O 1
ATOM 620 N N . LEU A 1 86 ? 10.384 -8.072 1.968 1.00 95.19 86 LEU A N 1
ATOM 621 C CA . LEU A 1 86 ? 10.854 -9.071 2.935 1.00 95.19 86 LEU A CA 1
ATOM 622 C C . LEU A 1 86 ? 10.436 -10.495 2.549 1.00 95.19 86 LEU A C 1
ATOM 624 O O . LEU A 1 86 ? 11.259 -11.406 2.603 1.00 95.19 86 LEU A O 1
ATOM 628 N N . SER A 1 87 ? 9.184 -10.676 2.127 1.00 94.94 87 SER A N 1
ATOM 629 C CA . SER A 1 87 ? 8.639 -11.980 1.729 1.00 94.94 87 SER A CA 1
ATOM 630 C C . SER A 1 87 ? 9.367 -12.544 0.503 1.00 94.94 87 SER A C 1
ATOM 632 O O . SER A 1 87 ? 9.749 -13.712 0.480 1.00 94.94 87 SER A O 1
ATOM 634 N N . ARG A 1 88 ? 9.660 -11.695 -0.494 1.00 91.25 88 ARG A N 1
ATOM 635 C CA . ARG A 1 88 ? 10.432 -12.080 -1.688 1.00 91.25 88 ARG A CA 1
ATOM 636 C C . ARG A 1 88 ? 11.864 -12.483 -1.350 1.00 91.25 88 ARG A C 1
ATOM 638 O O . ARG A 1 88 ? 12.356 -13.475 -1.877 1.00 91.25 88 ARG A O 1
ATOM 645 N N . VAL A 1 89 ? 12.529 -11.733 -0.470 1.00 91.31 89 VAL A N 1
ATOM 646 C CA . VAL A 1 89 ? 13.905 -12.041 -0.043 1.00 91.31 89 VAL A CA 1
ATOM 647 C C . VAL A 1 89 ? 13.959 -13.330 0.781 1.00 91.31 89 VAL A C 1
ATOM 649 O O . VAL A 1 89 ? 14.891 -14.115 0.617 1.00 91.31 89 VAL A O 1
ATOM 652 N N . ALA A 1 90 ? 12.973 -13.564 1.650 1.00 93.19 90 ALA A N 1
ATOM 653 C CA . ALA A 1 90 ? 12.892 -14.770 2.474 1.00 93.19 90 ALA A CA 1
ATOM 654 C C . ALA A 1 90 ? 12.427 -16.012 1.691 1.00 93.19 90 ALA A C 1
ATOM 656 O O . ALA A 1 90 ? 12.744 -17.135 2.079 1.00 93.19 90 ALA A O 1
ATOM 657 N N . GLY A 1 91 ? 11.692 -15.821 0.590 1.00 91.19 91 GLY A N 1
ATOM 658 C CA . GLY A 1 91 ? 11.047 -16.908 -0.146 1.00 91.19 91 GLY A CA 1
ATOM 659 C C . GLY A 1 91 ? 9.836 -17.497 0.587 1.00 91.19 91 GLY A C 1
ATOM 660 O O . GLY A 1 91 ? 9.470 -18.644 0.339 1.00 91.19 91 GLY A O 1
ATOM 661 N N . ASP A 1 92 ? 9.222 -16.734 1.495 1.00 93.69 92 ASP A N 1
ATOM 662 C CA . ASP A 1 92 ? 8.025 -17.116 2.244 1.00 93.69 92 ASP A CA 1
ATOM 663 C C . ASP A 1 92 ? 7.081 -15.918 2.432 1.00 93.69 92 ASP A C 1
ATOM 665 O O . ASP A 1 92 ? 7.451 -14.778 2.182 1.00 93.69 92 ASP A O 1
ATOM 669 N N . ALA A 1 93 ? 5.843 -16.165 2.864 1.00 95.69 93 ALA A N 1
ATOM 670 C CA . ALA A 1 93 ? 4.815 -15.132 3.002 1.00 95.69 93 ALA A CA 1
ATOM 671 C C . ALA A 1 93 ? 4.676 -14.559 4.428 1.00 95.69 93 ALA A C 1
ATOM 673 O O . ALA A 1 93 ? 3.679 -13.895 4.728 1.00 95.69 93 ALA A O 1
ATOM 674 N N . ALA A 1 94 ? 5.612 -14.835 5.342 1.00 96.75 94 ALA A N 1
ATOM 675 C CA . ALA A 1 94 ? 5.443 -14.522 6.761 1.00 96.75 94 ALA A CA 1
ATOM 676 C C . ALA A 1 94 ? 5.297 -13.014 7.017 1.00 96.75 94 ALA A C 1
ATOM 678 O O . ALA A 1 94 ? 4.439 -12.603 7.803 1.00 96.75 94 ALA A O 1
ATOM 679 N N . ALA A 1 95 ? 6.078 -12.182 6.319 1.00 97.56 95 ALA A N 1
ATOM 680 C CA . ALA A 1 95 ? 5.991 -10.730 6.464 1.00 97.56 95 ALA A CA 1
ATOM 681 C C . ALA A 1 95 ? 4.653 -10.182 5.939 1.00 97.56 95 ALA A C 1
ATOM 683 O O . ALA A 1 95 ? 4.043 -9.347 6.604 1.00 97.56 95 ALA A O 1
ATOM 684 N N . LEU A 1 96 ? 4.149 -10.691 4.807 1.00 97.06 96 LEU A N 1
ATOM 685 C CA . LEU A 1 96 ? 2.815 -10.341 4.297 1.00 97.06 96 LEU A CA 1
ATOM 686 C C . LEU A 1 96 ? 1.711 -10.708 5.293 1.00 97.06 96 LEU A C 1
ATOM 688 O O . LEU A 1 96 ? 0.845 -9.887 5.581 1.00 97.06 96 LEU A O 1
ATOM 692 N N . GLN A 1 97 ? 1.761 -11.904 5.884 1.00 97.38 97 GLN A N 1
ATOM 693 C CA . GLN A 1 97 ? 0.767 -12.322 6.880 1.00 97.38 97 GLN A CA 1
ATOM 694 C C . GLN A 1 97 ? 0.777 -11.432 8.132 1.00 97.38 97 GLN A C 1
ATOM 696 O O . GLN A 1 97 ? -0.278 -11.168 8.713 1.00 97.38 97 GLN A O 1
ATOM 701 N N . ALA A 1 98 ? 1.947 -10.916 8.522 1.00 97.94 98 ALA A N 1
ATOM 702 C CA . ALA A 1 98 ? 2.081 -9.990 9.644 1.00 97.94 98 ALA A CA 1
ATOM 703 C C . ALA A 1 98 ? 1.442 -8.610 9.384 1.00 97.94 98 ALA A C 1
ATOM 705 O O . ALA A 1 98 ? 1.109 -7.912 10.345 1.00 97.94 98 ALA A O 1
ATOM 706 N N . VAL A 1 99 ? 1.210 -8.225 8.120 1.00 98.00 99 VAL A N 1
ATOM 707 C CA . VAL A 1 99 ? 0.562 -6.947 7.775 1.00 98.00 99 VAL A CA 1
ATOM 708 C C . VAL A 1 99 ? -0.863 -6.888 8.308 1.00 98.00 99 VAL A C 1
ATOM 710 O O . VAL A 1 99 ? -1.251 -5.858 8.847 1.00 98.00 99 VAL A O 1
ATOM 713 N N . LYS A 1 100 ? -1.641 -7.971 8.210 1.00 97.06 100 LYS A N 1
ATOM 714 C CA . LYS A 1 100 ? -3.074 -7.970 8.558 1.00 97.06 100 LYS A CA 1
ATOM 715 C C . LYS A 1 100 ? -3.374 -7.424 9.962 1.00 97.06 100 LYS A C 1
ATOM 717 O O . LYS A 1 100 ? -4.109 -6.442 10.070 1.00 97.06 100 LYS A O 1
ATOM 722 N N . PRO A 1 101 ? -2.822 -7.985 11.061 1.00 97.00 101 PRO A N 1
ATOM 723 C CA . PRO A 1 101 ? -3.089 -7.452 12.397 1.00 97.00 101 PRO A CA 1
ATOM 724 C C . PRO A 1 101 ? -2.577 -6.014 12.581 1.00 97.00 101 PRO A C 1
ATOM 726 O O . PRO A 1 101 ? -3.245 -5.219 13.238 1.00 97.00 101 PRO A O 1
ATOM 729 N N . ALA A 1 102 ? -1.438 -5.651 11.983 1.00 96.56 102 ALA A N 1
ATOM 730 C CA . ALA A 1 102 ? -0.898 -4.294 12.073 1.00 96.56 102 ALA A CA 1
ATOM 731 C C . ALA A 1 102 ? -1.778 -3.270 11.334 1.00 96.56 102 ALA A C 1
ATOM 733 O O . ALA A 1 102 ? -2.118 -2.227 11.890 1.00 96.56 102 ALA A O 1
ATOM 734 N N . ALA A 1 103 ? -2.201 -3.591 10.111 1.00 96.56 103 ALA A N 1
ATOM 735 C CA . ALA A 1 103 ? -3.084 -2.760 9.307 1.00 96.56 103 ALA A CA 1
ATOM 736 C C . ALA A 1 103 ? -4.453 -2.590 9.971 1.00 96.56 103 ALA A C 1
ATOM 738 O O . ALA A 1 103 ? -4.975 -1.482 9.998 1.00 96.56 103 ALA A O 1
ATOM 739 N N . ARG A 1 104 ? -5.015 -3.644 10.577 1.00 96.31 104 ARG A N 1
ATOM 740 C CA . ARG A 1 104 ? -6.264 -3.539 11.350 1.00 96.31 104 ARG A CA 1
ATOM 741 C C . ARG A 1 104 ? -6.159 -2.524 12.484 1.00 96.31 104 ARG A C 1
ATOM 743 O O . ARG A 1 104 ? -7.055 -1.700 12.609 1.00 96.31 104 ARG A O 1
ATOM 750 N N . ASN A 1 105 ? -5.064 -2.547 13.246 1.00 95.69 105 ASN A N 1
ATOM 751 C CA . ASN A 1 105 ? -4.838 -1.589 14.331 1.00 95.69 105 ASN A CA 1
ATOM 752 C C . ASN A 1 105 ? -4.707 -0.147 13.817 1.00 95.69 105 ASN A C 1
ATOM 754 O O . ASN A 1 105 ? -5.195 0.778 14.456 1.00 95.69 105 ASN A O 1
ATOM 758 N N . LEU A 1 106 ? -4.061 0.051 12.664 1.00 94.69 106 LEU A N 1
ATOM 759 C CA . LEU A 1 106 ? -3.955 1.374 12.039 1.00 94.69 106 LEU A CA 1
ATOM 760 C C . LEU A 1 106 ? -5.299 1.879 11.503 1.00 94.69 106 LEU A C 1
ATOM 762 O O . LEU A 1 106 ? -5.548 3.076 11.520 1.00 94.69 106 LEU A O 1
ATOM 766 N N . LEU A 1 107 ? -6.155 0.975 11.028 1.00 94.38 107 LEU A N 1
ATOM 767 C CA . LEU A 1 107 ? -7.442 1.296 10.404 1.00 94.38 107 LEU A CA 1
ATOM 768 C C . LEU A 1 107 ? -8.612 1.335 11.400 1.00 94.38 107 LEU A C 1
ATOM 770 O O . LEU A 1 107 ? -9.744 1.568 10.983 1.00 94.38 107 LEU A O 1
ATOM 774 N N . SER A 1 108 ? -8.359 1.073 12.686 1.00 88.00 108 SER A N 1
ATOM 775 C CA . SER A 1 108 ? -9.356 1.109 13.764 1.00 88.00 108 SER A CA 1
ATOM 776 C C . SER A 1 108 ? -9.330 2.393 14.600 1.00 88.00 108 SER A C 1
ATOM 778 O O . SER A 1 108 ? -9.968 2.416 15.652 1.00 88.00 108 SER A O 1
ATOM 780 N N . GLY A 1 109 ? -8.535 3.390 14.192 1.00 66.62 109 GLY A N 1
ATOM 781 C CA . GLY A 1 109 ? -8.472 4.707 14.838 1.00 66.62 109 GLY A CA 1
ATOM 782 C C . GLY A 1 109 ? -9.808 5.437 14.881 1.00 66.62 109 GLY A C 1
ATOM 783 O O . GLY A 1 109 ? -10.674 5.162 14.018 1.00 66.62 109 GLY A O 1
#